Protein AF-A0A4Y6RWS2-F1 (afdb_monomer)

Nearest PDB structures (foldseek):
  7pua-assembly1_CQ  TM=2.316E-01  e=6.372E+00  Trypanosoma brucei brucei

Radius of gyration: 16.92 Å; Cα contacts (8 Å, |Δi|>4): 31; chains: 1; bounding box: 38×30×40 Å

pLDDT: mean 80.4, std 13.25, range [38.0, 91.56]

Mean predicted aligned error: 8.97 Å

Solvent-accessible surface area (backbone atoms only — not comparable to full-atom values): 6207 Å² total; per-residue (Å²): 135,84,81,80,76,83,46,74,65,58,52,52,50,50,49,55,54,48,54,36,65,72,34,70,66,51,34,52,48,36,72,76,40,48,44,66,53,28,48,76,70,76,42,66,57,84,65,82,83,82,83,65,52,101,89,43,80,82,82,92,72,63,79,81,62,64,41,72,47,61,76,66,64,42,62,68,60,51,50,52,51,52,52,59,72,49,62,80,74,68,65,92,66,75,86,132

Secondary structure (DSSP, 8-state):
-------HHHHHHHHHHHHHHH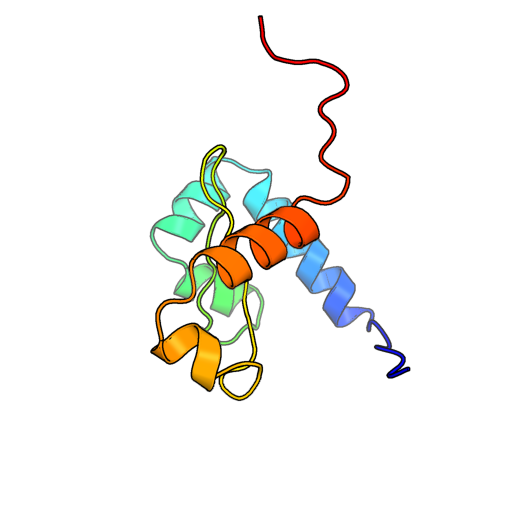SHHHHHHHHH-HHHHHHHTT--TT---PPPBTTB------TTSSHHHHHTT-HHHHHHHHHHHTTT---SS---

Structure (mmCIF, N/CA/C/O backbone):
data_AF-A0A4Y6RWS2-F1
#
_entry.id   AF-A0A4Y6RWS2-F1
#
loop_
_atom_site.group_PDB
_atom_site.id
_atom_site.type_symbol
_atom_site.label_atom_id
_atom_site.label_alt_id
_atom_site.label_comp_id
_atom_site.label_asym_id
_atom_site.label_entity_id
_atom_site.label_seq_id
_atom_site.pdbx_PDB_ins_code
_atom_site.Cartn_x
_atom_site.Cartn_y
_atom_site.Cartn_z
_atom_site.occupancy
_atom_site.B_iso_or_equiv
_atom_site.auth_seq_id
_atom_site.auth_comp_id
_atom_site.auth_asym_id
_atom_site.auth_atom_id
_atom_site.pdbx_PDB_model_num
ATOM 1 N N . MET A 1 1 ? 0.954 17.998 -14.958 1.00 38.00 1 MET A N 1
ATOM 2 C CA . MET A 1 1 ? 0.373 18.011 -13.599 1.00 38.00 1 MET A CA 1
ATOM 3 C C . MET A 1 1 ? -1.024 17.427 -13.685 1.00 38.00 1 MET A C 1
ATOM 5 O O . MET A 1 1 ? -1.894 18.065 -14.259 1.00 38.00 1 MET A O 1
ATOM 9 N N . HIS A 1 2 ? -1.215 16.196 -13.215 1.00 43.66 2 HIS A N 1
ATOM 10 C CA . HIS A 1 2 ? -2.549 15.632 -13.020 1.00 43.66 2 HIS A CA 1
ATOM 11 C C . HIS A 1 2 ? -2.979 16.052 -11.613 1.00 43.66 2 HIS A C 1
ATOM 13 O O . HIS A 1 2 ? -2.365 15.639 -10.634 1.00 43.66 2 HIS A O 1
ATOM 19 N N . THR A 1 3 ? -3.943 16.961 -11.507 1.00 47.12 3 THR A N 1
ATOM 20 C CA . THR A 1 3 ? -4.557 17.324 -10.227 1.00 47.12 3 THR A CA 1
ATOM 21 C C . THR A 1 3 ? -5.422 16.154 -9.773 1.00 47.12 3 THR A C 1
ATOM 23 O O . THR A 1 3 ? -6.557 16.010 -10.224 1.00 47.12 3 THR A O 1
ATOM 26 N N . LEU A 1 4 ? -4.866 15.290 -8.921 1.00 58.53 4 LEU A N 1
ATOM 27 C CA . LEU A 1 4 ? -5.646 14.326 -8.149 1.00 58.53 4 LEU A CA 1
ATOM 28 C C . LEU A 1 4 ? -6.610 15.131 -7.279 1.00 58.53 4 LEU A C 1
ATOM 30 O O . LEU A 1 4 ? -6.190 15.915 -6.432 1.00 58.53 4 LEU A O 1
ATOM 34 N N . THR A 1 5 ? -7.900 15.007 -7.568 1.00 64.38 5 THR A N 1
ATOM 35 C CA . THR A 1 5 ? -8.944 15.633 -6.759 1.00 64.38 5 THR A CA 1
ATOM 36 C C . THR A 1 5 ? -9.300 14.609 -5.696 1.00 64.38 5 THR A C 1
ATOM 38 O O . THR A 1 5 ? -9.983 13.639 -6.005 1.00 64.38 5 THR A O 1
ATOM 41 N N . THR A 1 6 ? -8.758 14.761 -4.488 1.00 72.44 6 THR A N 1
ATOM 42 C CA . THR A 1 6 ? -9.109 13.889 -3.362 1.00 72.44 6 THR A CA 1
ATOM 43 C C . THR A 1 6 ? -10.588 14.072 -3.057 1.00 72.44 6 THR A C 1
ATOM 45 O O . THR A 1 6 ? -11.038 15.201 -2.850 1.00 72.44 6 THR A O 1
ATOM 48 N N . THR A 1 7 ? -11.351 12.985 -3.074 1.00 81.50 7 THR A N 1
ATOM 49 C CA . THR A 1 7 ? -12.777 13.025 -2.744 1.00 81.50 7 THR A CA 1
ATOM 50 C C . THR A 1 7 ? -12.984 12.856 -1.238 1.00 81.50 7 THR A C 1
ATOM 52 O O . THR A 1 7 ? -12.126 12.302 -0.549 1.00 81.50 7 THR A O 1
ATOM 55 N N . ASP A 1 8 ? -14.133 13.291 -0.712 1.00 83.50 8 ASP A N 1
ATOM 56 C CA . ASP A 1 8 ? -14.495 13.054 0.697 1.00 83.50 8 ASP A CA 1
ATOM 57 C C . ASP A 1 8 ? -14.481 11.556 1.040 1.00 83.50 8 ASP A C 1
ATOM 59 O O . ASP A 1 8 ? -14.084 11.163 2.134 1.00 83.50 8 ASP A O 1
ATOM 63 N N . HIS A 1 9 ? -14.834 10.716 0.064 1.00 81.38 9 HIS A N 1
ATOM 64 C CA . HIS A 1 9 ? -14.756 9.265 0.169 1.00 81.38 9 HIS A CA 1
ATOM 65 C C . HIS A 1 9 ? -13.313 8.770 0.367 1.00 81.38 9 HIS A C 1
ATOM 67 O O . HIS A 1 9 ? -13.071 7.913 1.214 1.00 81.38 9 HIS A O 1
ATOM 73 N N . ASP A 1 10 ? -12.341 9.317 -0.370 1.00 83.38 10 ASP A N 1
ATOM 74 C CA . ASP A 1 10 ? -10.929 8.927 -0.235 1.00 83.38 10 ASP A CA 1
ATOM 75 C C . ASP A 1 10 ? -10.359 9.331 1.133 1.00 83.38 10 ASP A C 1
ATOM 77 O O . ASP A 1 10 ? -9.567 8.595 1.725 1.00 83.38 10 ASP A O 1
ATOM 81 N N . LEU A 1 11 ? -10.791 10.482 1.660 1.00 87.00 11 LEU A N 1
ATOM 82 C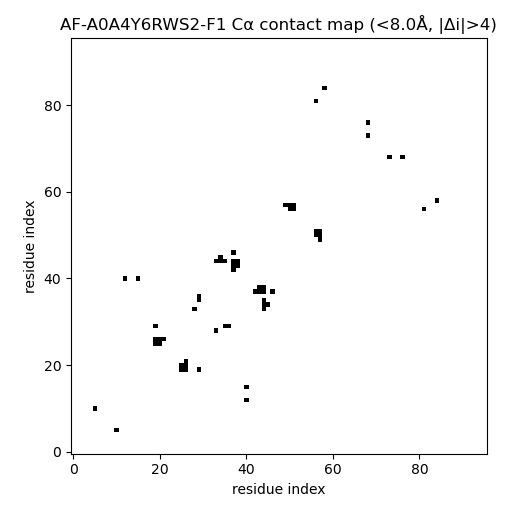 CA . LEU A 1 11 ? -10.423 10.942 3.001 1.00 87.00 11 LEU A CA 1
ATOM 83 C C . LEU A 1 11 ? -11.035 10.061 4.094 1.00 87.00 11 LEU A C 1
ATOM 85 O O . LEU A 1 11 ? -10.332 9.663 5.021 1.00 87.00 11 LEU A O 1
ATOM 89 N N . GLU A 1 12 ? -12.323 9.732 3.982 1.00 87.25 12 GLU A N 1
ATOM 90 C CA . GLU A 1 12 ? -13.012 8.844 4.923 1.00 87.25 12 GLU A CA 1
ATOM 91 C C . GLU A 1 12 ? -12.373 7.450 4.936 1.00 87.25 12 GLU A C 1
ATOM 93 O O . GLU A 1 12 ? -12.144 6.868 5.998 1.00 87.25 12 GLU A O 1
ATOM 98 N N . LEU A 1 13 ? -12.031 6.931 3.758 1.00 86.31 13 LEU A N 1
ATOM 99 C CA . LEU A 1 13 ? -11.335 5.662 3.623 1.00 86.31 13 LEU A CA 1
ATOM 100 C C . LEU A 1 13 ? -9.951 5.696 4.285 1.00 86.31 13 LEU A C 1
ATOM 102 O O . LEU A 1 13 ? -9.607 4.788 5.045 1.00 86.31 13 LEU A O 1
ATOM 106 N N . GLY A 1 14 ? -9.169 6.745 4.016 1.00 85.44 14 GLY A 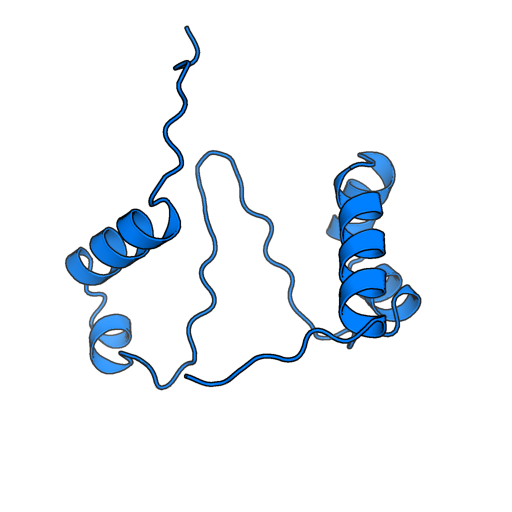N 1
ATOM 107 C CA . GLY A 1 14 ? -7.855 6.941 4.625 1.00 85.44 14 GLY A CA 1
ATOM 108 C C . GLY A 1 14 ? -7.927 7.027 6.151 1.00 85.44 14 GLY A C 1
ATOM 109 O O . GLY A 1 14 ? -7.102 6.423 6.834 1.00 85.44 14 GLY A O 1
ATOM 110 N N . ALA A 1 15 ? -8.944 7.705 6.690 1.00 88.50 15 ALA A N 1
ATOM 111 C CA . ALA A 1 15 ? -9.173 7.796 8.129 1.00 88.50 15 ALA A CA 1
ATOM 112 C C . ALA A 1 15 ? -9.476 6.423 8.750 1.00 88.50 15 ALA A C 1
ATOM 114 O O . ALA A 1 15 ? -8.818 6.040 9.713 1.00 88.50 15 ALA A O 1
ATOM 115 N N . LYS A 1 16 ? -10.393 5.644 8.160 1.00 88.38 16 LYS A N 1
ATOM 116 C CA . LYS A 1 16 ? -10.739 4.298 8.652 1.00 88.38 16 LYS A CA 1
ATOM 117 C C . LYS A 1 16 ? -9.546 3.340 8.629 1.00 88.38 16 LYS A C 1
ATOM 119 O O . LYS A 1 16 ? -9.334 2.590 9.578 1.00 88.38 16 LYS A O 1
ATOM 124 N N . LEU A 1 17 ? -8.743 3.373 7.563 1.00 86.69 17 LEU A N 1
ATOM 125 C CA . LEU A 1 17 ? -7.496 2.601 7.498 1.00 86.69 17 LEU A CA 1
ATOM 126 C C . LEU A 1 17 ? -6.499 3.062 8.568 1.00 86.69 17 LEU A C 1
ATOM 128 O O . LEU A 1 17 ? -5.870 2.229 9.217 1.00 86.69 17 LEU A O 1
ATOM 132 N N . GLY A 1 18 ? -6.388 4.373 8.788 1.00 85.44 18 GLY A N 1
ATOM 133 C CA . GLY A 1 18 ? -5.576 4.946 9.858 1.00 85.44 18 GLY A CA 1
ATOM 134 C C . GLY A 1 18 ? -5.991 4.453 11.247 1.00 85.44 18 GLY A C 1
ATOM 135 O O . GLY A 1 18 ? -5.129 4.041 12.020 1.00 8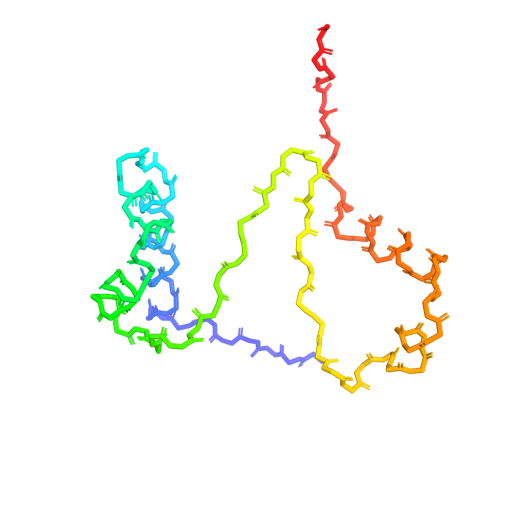5.44 18 GLY A O 1
ATOM 136 N N . GLU A 1 19 ? -7.293 4.423 11.543 1.00 88.81 19 GLU A N 1
ATOM 137 C CA . GLU A 1 19 ? -7.838 3.906 12.808 1.00 88.81 19 GLU A CA 1
ATOM 138 C C . GLU A 1 19 ? -7.467 2.431 13.027 1.00 88.81 19 GLU A C 1
ATOM 140 O O . GLU A 1 19 ? -6.958 2.076 14.091 1.00 88.81 19 GLU A O 1
ATOM 145 N N . ILE A 1 20 ? -7.627 1.588 11.999 1.00 86.75 20 ILE A N 1
ATOM 146 C CA . ILE A 1 20 ? -7.257 0.162 12.056 1.00 86.75 20 ILE A CA 1
ATOM 147 C C . ILE A 1 20 ? -5.763 -0.014 12.341 1.00 86.75 20 ILE A C 1
ATOM 149 O O . ILE A 1 20 ? -5.377 -0.890 13.108 1.00 86.75 20 ILE A O 1
ATOM 153 N N . ILE A 1 21 ? -4.906 0.803 11.723 1.00 84.19 21 ILE A N 1
ATOM 154 C CA . ILE A 1 21 ? -3.450 0.692 11.881 1.00 84.19 21 ILE A CA 1
ATOM 155 C C . ILE A 1 21 ? -3.001 1.155 13.275 1.00 84.19 21 ILE A C 1
ATOM 157 O O . ILE A 1 21 ? -2.026 0.615 13.809 1.00 84.19 21 ILE A O 1
ATOM 161 N N . GLN A 1 22 ? -3.686 2.135 13.870 1.00 86.56 22 GLN A N 1
ATOM 162 C CA . GLN A 1 22 ? -3.364 2.661 15.199 1.00 86.56 22 GLN A CA 1
ATOM 163 C C . GLN A 1 22 ? -3.799 1.725 16.338 1.00 86.56 22 GLN A C 1
ATOM 165 O O . GLN A 1 22 ? -3.136 1.700 17.377 1.00 86.56 22 GLN A O 1
ATOM 170 N N . ASP A 1 23 ? -4.840 0.911 16.140 1.00 90.44 23 ASP A N 1
ATOM 171 C CA . ASP A 1 23 ? -5.262 -0.117 17.095 1.00 90.44 23 ASP A CA 1
ATOM 172 C C . ASP A 1 23 ? -4.489 -1.433 16.879 1.00 90.44 23 ASP A C 1
ATOM 174 O O . ASP A 1 23 ? -4.508 -2.039 15.810 1.00 90.44 23 ASP A O 1
ATOM 178 N N . SER A 1 24 ? -3.782 -1.910 17.906 1.00 88.38 24 SER A N 1
ATOM 179 C CA . SER A 1 24 ? -2.956 -3.119 17.794 1.00 88.38 24 SER A CA 1
ATOM 180 C C . SER A 1 24 ? -3.762 -4.406 17.586 1.00 88.38 24 SER A C 1
ATOM 182 O O . SER A 1 24 ? -3.249 -5.336 16.960 1.00 88.38 24 SER A O 1
ATOM 184 N N . THR A 1 25 ? -4.997 -4.467 18.087 1.00 89.62 25 THR A N 1
ATOM 185 C CA . THR A 1 25 ? -5.894 -5.622 17.963 1.00 89.62 25 THR A CA 1
ATOM 186 C C . THR A 1 25 ? -6.489 -5.673 16.564 1.00 89.62 25 THR A C 1
ATOM 188 O O . THR A 1 25 ? -6.425 -6.712 15.906 1.00 89.62 25 THR A O 1
ATOM 191 N N . GLU A 1 26 ? -7.003 -4.546 16.074 1.00 88.75 26 GLU A N 1
ATOM 192 C CA . GLU A 1 26 ? -7.553 -4.460 14.720 1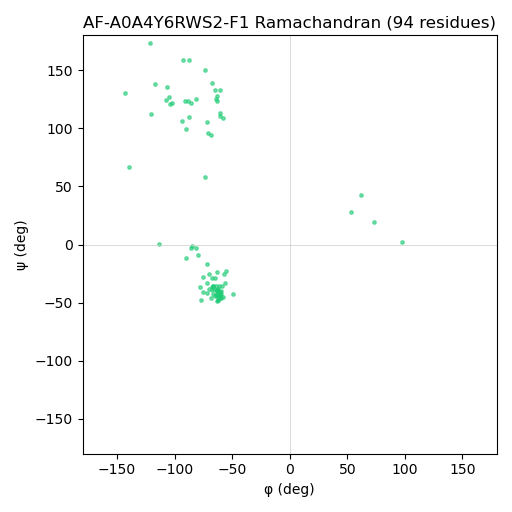.00 88.75 26 GLU A CA 1
ATOM 193 C C . GLU A 1 26 ? -6.459 -4.615 13.663 1.00 88.75 26 GLU A C 1
ATOM 195 O O . GLU A 1 26 ? -6.668 -5.309 12.670 1.00 88.75 26 GLU A O 1
ATOM 200 N N . ARG A 1 27 ? -5.250 -4.093 13.902 1.00 88.81 27 ARG A N 1
ATOM 201 C CA . ARG A 1 27 ? -4.094 -4.337 13.030 1.00 88.81 27 ARG A CA 1
ATOM 202 C C . ARG A 1 27 ? -3.717 -5.817 12.960 1.00 88.81 27 ARG A C 1
ATOM 204 O O . ARG A 1 27 ? -3.429 -6.316 11.874 1.00 88.81 27 ARG A O 1
ATOM 211 N N . ALA A 1 28 ? -3.716 -6.529 14.089 1.00 87.69 28 ALA A N 1
ATOM 212 C CA . ALA A 1 28 ? -3.440 -7.968 14.109 1.00 87.69 28 ALA A CA 1
ATOM 213 C C . ALA A 1 28 ? -4.527 -8.754 13.361 1.00 87.69 28 ALA A C 1
ATOM 215 O O . ALA A 1 28 ? -4.221 -9.590 12.512 1.00 87.69 28 ALA A O 1
ATOM 216 N N . ARG A 1 29 ? -5.798 -8.414 13.600 1.00 86.62 29 ARG A N 1
ATOM 217 C CA . ARG A 1 29 ? -6.934 -8.993 12.879 1.00 86.62 29 ARG A CA 1
ATOM 218 C C . ARG A 1 29 ? -6.847 -8.731 11.377 1.00 86.62 29 ARG A C 1
ATOM 220 O O . ARG A 1 29 ? -7.101 -9.634 10.585 1.00 86.62 29 ARG A O 1
ATOM 227 N N . PHE A 1 30 ? -6.466 -7.519 10.988 1.00 88.19 30 PHE A N 1
ATOM 228 C CA . PHE A 1 30 ? -6.278 -7.140 9.596 1.00 88.19 30 PHE A CA 1
ATOM 229 C C . PHE A 1 30 ? -5.157 -7.944 8.927 1.00 88.19 30 PHE A C 1
ATOM 231 O O . PHE A 1 30 ? -5.315 -8.377 7.789 1.00 88.19 30 PHE A O 1
ATOM 238 N N . ALA A 1 31 ? -4.059 -8.207 9.640 1.00 85.94 31 ALA A N 1
ATOM 239 C CA . ALA A 1 31 ? -2.970 -9.044 9.140 1.00 85.94 31 ALA A CA 1
ATOM 240 C C . ALA A 1 31 ? -3.385 -10.516 8.949 1.00 85.94 31 ALA A C 1
ATOM 242 O O . ALA A 1 31 ? -2.939 -11.159 8.001 1.00 85.94 31 ALA A O 1
ATOM 243 N N . GLU A 1 32 ? -4.242 -11.053 9.823 1.00 89.00 32 GLU A N 1
ATOM 244 C CA . GLU A 1 32 ? -4.744 -12.431 9.718 1.00 89.00 32 GLU A CA 1
ATOM 245 C C . GLU A 1 32 ? -5.841 -12.588 8.660 1.00 89.00 32 GLU A C 1
ATOM 247 O O . GLU A 1 32 ? -5.924 -13.622 7.993 1.00 89.00 32 GLU A O 1
ATOM 252 N N . LYS A 1 33 ? -6.708 -11.580 8.525 1.00 87.88 33 LYS A N 1
ATOM 253 C CA . LYS A 1 33 ? -7.914 -11.628 7.693 1.00 87.88 33 LYS A CA 1
ATOM 254 C C . LYS A 1 33 ? -8.154 -10.316 6.939 1.00 87.88 33 LYS A C 1
ATOM 256 O O . LYS A 1 33 ? -9.165 -9.645 7.172 1.00 87.88 33 LYS A O 1
ATOM 261 N N . PRO A 1 34 ? -7.275 -9.962 5.990 1.00 87.88 34 PRO A N 1
ATOM 262 C CA . PRO A 1 34 ? -7.372 -8.694 5.277 1.00 87.88 34 PRO A CA 1
ATOM 263 C C . PRO A 1 34 ? -8.681 -8.573 4.491 1.00 87.88 34 PRO A C 1
ATOM 265 O O . PRO A 1 34 ? -9.273 -7.503 4.459 1.00 87.88 34 PRO A O 1
ATOM 268 N N . GLU A 1 35 ? -9.191 -9.670 3.927 1.00 90.19 35 GLU A N 1
ATOM 269 C CA . GLU A 1 35 ? -10.410 -9.670 3.109 1.00 90.19 35 GLU A CA 1
ATOM 270 C C . GLU A 1 35 ? -11.667 -9.246 3.888 1.00 90.19 35 GLU A C 1
ATOM 272 O O . GLU A 1 35 ? -12.495 -8.504 3.358 1.00 90.19 35 GLU A O 1
ATOM 277 N N . GLU A 1 36 ? -11.802 -9.670 5.153 1.00 88.50 36 GLU A N 1
ATOM 278 C CA . GLU A 1 36 ? -12.943 -9.296 6.004 1.00 88.50 36 GLU A CA 1
ATOM 279 C C . GLU A 1 36 ? -12.949 -7.783 6.270 1.00 88.50 36 GLU A C 1
ATOM 281 O O . GLU A 1 36 ? -13.989 -7.128 6.170 1.00 88.50 36 GLU A O 1
ATOM 286 N N . THR A 1 37 ? -11.779 -7.221 6.571 1.00 86.69 37 THR A N 1
ATOM 287 C CA . THR A 1 37 ? -11.610 -5.788 6.827 1.00 86.69 37 THR A CA 1
ATOM 288 C C . THR A 1 37 ? -11.737 -4.962 5.550 1.00 86.69 37 THR A C 1
ATOM 290 O O . THR A 1 37 ? -12.390 -3.927 5.544 1.00 86.69 37 THR A O 1
ATOM 293 N N . LEU A 1 38 ? -11.163 -5.414 4.436 1.00 88.50 38 LEU A N 1
ATOM 294 C CA . LEU A 1 38 ? -11.303 -4.741 3.145 1.00 88.50 38 LEU A CA 1
ATOM 295 C C . LEU A 1 38 ? -12.770 -4.678 2.717 1.00 88.50 38 LEU A C 1
ATOM 297 O O . LEU A 1 38 ? -13.262 -3.614 2.342 1.00 88.50 38 LEU A O 1
ATOM 301 N N . SER A 1 39 ? -13.493 -5.790 2.861 1.00 88.75 39 SER A N 1
ATOM 302 C CA . SER A 1 39 ? -14.919 -5.836 2.554 1.00 88.75 39 SER A CA 1
ATOM 303 C C . SER A 1 39 ? -15.738 -4.896 3.441 1.00 88.75 39 SER A C 1
ATOM 305 O O . SER A 1 39 ? -16.687 -4.292 2.942 1.00 88.75 39 SER A O 1
ATOM 307 N N . SER A 1 40 ? -15.412 -4.760 4.732 1.00 86.12 40 SER A N 1
ATOM 308 C CA . SER A 1 40 ? -16.145 -3.863 5.640 1.00 86.12 40 SER A CA 1
ATOM 309 C C . SER A 1 40 ? -15.907 -2.381 5.330 1.00 86.12 40 SER A C 1
ATOM 311 O O . SER A 1 40 ? -16.777 -1.549 5.589 1.00 86.12 40 SER A O 1
ATOM 313 N N . LEU A 1 41 ? -14.768 -2.063 4.710 1.00 84.69 41 LEU A N 1
ATOM 314 C CA . LEU A 1 41 ? -14.420 -0.733 4.211 1.00 84.69 41 LEU A CA 1
ATOM 315 C C . LEU A 1 41 ? -14.969 -0.440 2.805 1.00 84.69 41 LEU A C 1
ATOM 317 O O . LEU A 1 41 ? -14.753 0.655 2.291 1.00 84.69 41 LEU A O 1
ATOM 321 N N . GLY A 1 42 ? -15.670 -1.389 2.175 1.00 85.12 42 GLY A N 1
ATOM 322 C CA . GLY A 1 42 ? -16.166 -1.247 0.801 1.00 85.12 42 GLY A CA 1
ATOM 323 C C . GLY A 1 42 ? -15.068 -1.342 -0.263 1.00 85.12 42 GLY A C 1
ATOM 324 O O . GLY A 1 42 ? -15.265 -0.896 -1.392 1.00 85.12 42 GLY A O 1
ATOM 325 N N . LEU A 1 43 ? -13.913 -1.909 0.090 1.00 85.81 43 LEU A N 1
ATOM 326 C CA . LEU A 1 43 ? -12.779 -2.099 -0.803 1.00 85.81 43 LEU A CA 1
ATOM 327 C C . LEU A 1 43 ? -12.806 -3.471 -1.471 1.00 85.81 43 LEU A C 1
ATOM 329 O O . LEU A 1 43 ? -13.419 -4.422 -0.986 1.00 85.81 43 LEU A O 1
ATOM 333 N N . ALA A 1 44 ? -12.098 -3.569 -2.596 1.00 88.12 44 ALA A N 1
ATOM 334 C CA . ALA A 1 44 ? -11.911 -4.833 -3.286 1.00 88.12 44 ALA A CA 1
ATOM 335 C C . ALA A 1 44 ? -11.127 -5.807 -2.389 1.00 88.12 44 ALA A C 1
ATOM 337 O O . ALA A 1 44 ? -10.065 -5.468 -1.865 1.00 88.12 44 ALA A O 1
ATOM 338 N N . THR A 1 45 ? -11.658 -7.014 -2.195 1.00 88.38 45 THR A N 1
ATOM 339 C CA . THR A 1 45 ? -11.075 -8.018 -1.289 1.00 88.38 45 THR A CA 1
ATOM 340 C C . THR A 1 45 ? -9.783 -8.628 -1.828 1.00 88.38 45 THR A C 1
ATOM 342 O O . THR A 1 45 ? -9.025 -9.220 -1.070 1.00 88.38 45 THR A O 1
ATOM 345 N N . ASP A 1 46 ? -9.512 -8.471 -3.124 1.00 87.06 46 ASP A N 1
ATOM 346 C CA . ASP A 1 46 ? -8.266 -8.874 -3.776 1.00 87.06 46 ASP A CA 1
ATOM 347 C C . ASP A 1 46 ? -7.162 -7.806 -3.687 1.00 87.06 46 ASP A C 1
ATOM 349 O O . ASP A 1 46 ? -6.030 -8.044 -4.126 1.00 87.06 46 ASP A O 1
ATOM 353 N N . MET A 1 47 ? -7.459 -6.637 -3.106 1.00 85.50 47 MET A N 1
ATOM 354 C CA . MET A 1 47 ? -6.463 -5.601 -2.885 1.00 85.50 47 MET A CA 1
ATOM 355 C C . MET A 1 47 ? -5.394 -6.098 -1.910 1.00 85.50 47 MET A C 1
ATOM 357 O O . MET A 1 47 ? -5.672 -6.496 -0.781 1.00 85.50 47 MET A O 1
ATOM 361 N N . LYS A 1 48 ? -4.134 -6.033 -2.341 1.00 84.62 48 LYS A N 1
ATOM 362 C CA . LYS A 1 48 ? -2.989 -6.382 -1.499 1.00 84.62 48 LYS A CA 1
ATOM 363 C C . LYS A 1 48 ? -2.486 -5.146 -0.775 1.00 84.62 48 LYS A C 1
ATOM 365 O O . LYS A 1 48 ? -2.107 -4.169 -1.417 1.00 84.62 48 LYS A O 1
ATOM 370 N N . ILE A 1 49 ? -2.441 -5.222 0.549 1.00 82.19 49 ILE A N 1
ATOM 371 C CA . ILE A 1 49 ? -1.810 -4.210 1.393 1.00 82.19 49 ILE A CA 1
ATOM 372 C C . ILE A 1 49 ? -0.480 -4.766 1.890 1.00 82.19 49 ILE A C 1
ATOM 374 O O . ILE A 1 49 ? -0.417 -5.864 2.443 1.00 82.19 49 ILE A O 1
ATOM 378 N N . TYR A 1 50 ? 0.581 -4.000 1.664 1.00 84.69 50 TYR A N 1
ATOM 379 C CA . TYR A 1 50 ? 1.924 -4.320 2.120 1.00 84.69 50 TYR A CA 1
ATOM 380 C C . TYR A 1 50 ? 2.247 -3.446 3.327 1.00 84.69 50 TYR A C 1
ATOM 382 O O . TYR A 1 50 ? 2.180 -2.223 3.239 1.00 84.69 50 TYR A O 1
ATOM 390 N N . ALA A 1 51 ? 2.546 -4.082 4.457 1.00 82.38 51 ALA A N 1
ATOM 391 C CA . ALA A 1 51 ? 2.936 -3.382 5.670 1.00 82.38 51 ALA A CA 1
ATOM 392 C C . ALA A 1 51 ? 4.449 -3.160 5.673 1.00 82.38 51 ALA A C 1
ATOM 394 O O . ALA A 1 51 ? 5.223 -4.117 5.593 1.00 82.38 51 ALA A O 1
ATOM 395 N N . ASP A 1 52 ? 4.847 -1.901 5.790 1.00 84.50 52 ASP A N 1
ATOM 396 C CA . ASP A 1 52 ? 6.240 -1.523 5.984 1.00 84.50 52 ASP A CA 1
ATOM 397 C C . ASP A 1 52 ? 6.697 -1.855 7.409 1.00 84.50 52 ASP A C 1
ATOM 399 O O . ASP A 1 52 ? 5.914 -1.860 8.364 1.00 84.50 52 ASP A O 1
ATOM 403 N N . THR A 1 53 ? 7.983 -2.151 7.548 1.00 82.69 53 THR A N 1
ATOM 404 C CA . THR A 1 53 ? 8.662 -2.395 8.823 1.00 82.69 53 THR A CA 1
ATOM 405 C C . THR A 1 53 ? 9.802 -1.396 8.987 1.00 82.69 53 THR A C 1
ATOM 407 O O . THR A 1 53 ? 10.129 -0.647 8.070 1.00 82.69 53 THR A O 1
ATOM 410 N N . ALA A 1 54 ? 10.441 -1.382 10.159 1.00 80.25 54 ALA A N 1
ATOM 411 C CA . ALA A 1 54 ? 11.579 -0.495 10.418 1.00 80.25 54 ALA A CA 1
ATOM 412 C C . ALA A 1 54 ? 12.742 -0.686 9.420 1.00 80.25 54 ALA A C 1
ATOM 414 O O . ALA A 1 54 ? 13.525 0.230 9.196 1.00 80.25 54 ALA A O 1
ATOM 415 N N . ASP A 1 55 ? 12.849 -1.872 8.825 1.00 82.81 55 ASP A N 1
ATOM 416 C CA . ASP A 1 55 ? 13.902 -2.294 7.904 1.00 82.81 55 ASP A CA 1
ATOM 417 C C . ASP A 1 55 ? 13.405 -2.548 6.469 1.00 82.81 55 ASP A C 1
ATOM 419 O O . ASP A 1 55 ? 14.200 -2.923 5.605 1.00 82.81 55 ASP A O 1
ATOM 423 N N . LYS A 1 56 ? 12.109 -2.356 6.184 1.00 84.00 56 LYS A N 1
ATOM 424 C CA . LYS A 1 56 ? 11.533 -2.603 4.857 1.00 84.00 56 LYS A CA 1
ATOM 425 C C . LYS A 1 56 ? 10.456 -1.591 4.500 1.00 84.00 56 LYS A C 1
ATOM 427 O O . LYS A 1 56 ? 9.476 -1.437 5.218 1.00 84.00 56 LYS A O 1
ATOM 432 N N . VAL A 1 57 ? 10.592 -1.024 3.306 1.00 83.81 57 VAL A N 1
ATOM 433 C CA . VAL A 1 57 ? 9.575 -0.191 2.657 1.00 83.81 57 VAL A CA 1
ATOM 434 C C . VAL A 1 57 ? 9.116 -0.862 1.366 1.00 83.81 57 VAL A C 1
ATOM 436 O O . VAL A 1 57 ? 9.936 -1.384 0.607 1.00 83.81 57 VAL A O 1
ATOM 439 N N . HIS A 1 58 ? 7.812 -0.844 1.104 1.00 88.06 58 HIS A N 1
ATOM 440 C CA . HIS A 1 58 ? 7.213 -1.340 -0.127 1.00 88.06 58 HIS A CA 1
ATOM 441 C C . HIS A 1 58 ? 6.851 -0.176 -1.046 1.00 88.06 58 HIS A C 1
ATOM 443 O O . HIS A 1 58 ? 6.051 0.692 -0.709 1.00 88.06 58 HIS A O 1
ATOM 449 N N . LEU A 1 59 ? 7.405 -0.190 -2.257 1.00 84.19 59 LEU A N 1
ATOM 450 C CA . LEU A 1 59 ? 7.093 0.791 -3.290 1.00 84.19 59 LEU A CA 1
ATOM 451 C C . LEU A 1 59 ? 6.248 0.145 -4.379 1.00 84.19 59 LEU A C 1
ATOM 453 O O . LEU A 1 59 ? 6.642 -0.852 -4.985 1.00 84.19 59 LEU A O 1
ATOM 457 N N . VAL A 1 60 ? 5.081 0.730 -4.639 1.00 85.44 60 VAL A N 1
ATOM 458 C CA . VAL A 1 60 ? 4.201 0.299 -5.725 1.00 85.44 60 VAL A CA 1
ATOM 459 C C . VAL A 1 60 ? 4.514 1.130 -6.961 1.00 85.44 60 VAL A C 1
ATOM 461 O O . VAL A 1 60 ? 4.165 2.306 -7.045 1.00 85.44 60 VAL A O 1
ATOM 464 N N . ILE A 1 61 ? 5.173 0.500 -7.930 1.00 80.19 61 ILE A N 1
ATOM 465 C CA . ILE A 1 61 ? 5.505 1.100 -9.224 1.00 80.19 61 ILE A CA 1
ATOM 466 C C . ILE A 1 61 ? 4.617 0.501 -10.323 1.00 80.19 61 ILE A C 1
ATOM 468 O O . ILE A 1 61 ? 4.411 -0.716 -10.354 1.00 80.19 61 ILE A O 1
ATOM 472 N N . PRO A 1 62 ? 4.059 1.313 -11.239 1.00 84.69 62 PRO A N 1
ATOM 473 C CA . PRO A 1 62 ? 3.310 0.780 -12.369 1.00 84.69 62 PRO A CA 1
ATOM 474 C C . PRO A 1 62 ? 4.206 -0.115 -13.230 1.00 84.69 62 PRO A C 1
ATOM 476 O O . PRO A 1 62 ? 5.290 0.300 -13.620 1.00 84.69 62 PRO A O 1
ATOM 479 N N . ALA A 1 63 ? 3.725 -1.305 -13.599 1.00 76.38 63 ALA A N 1
ATOM 480 C CA . ALA A 1 63 ? 4.536 -2.347 -14.245 1.00 76.38 63 ALA A CA 1
ATOM 481 C C . ALA A 1 63 ? 5.263 -1.922 -15.539 1.00 76.38 63 ALA A C 1
ATOM 483 O O . ALA A 1 63 ? 6.246 -2.542 -15.922 1.00 76.38 63 ALA A O 1
ATOM 484 N N . LYS A 1 64 ? 4.771 -0.882 -16.223 1.00 84.00 64 LYS A N 1
ATOM 485 C CA . LYS A 1 64 ? 5.362 -0.363 -17.468 1.00 84.00 64 LYS A CA 1
ATOM 486 C C . LYS A 1 64 ? 6.405 0.731 -17.246 1.00 84.00 64 LYS A C 1
ATOM 488 O O . LYS A 1 64 ? 7.064 1.142 -18.197 1.00 84.00 64 LYS A O 1
ATOM 493 N N . VAL A 1 65 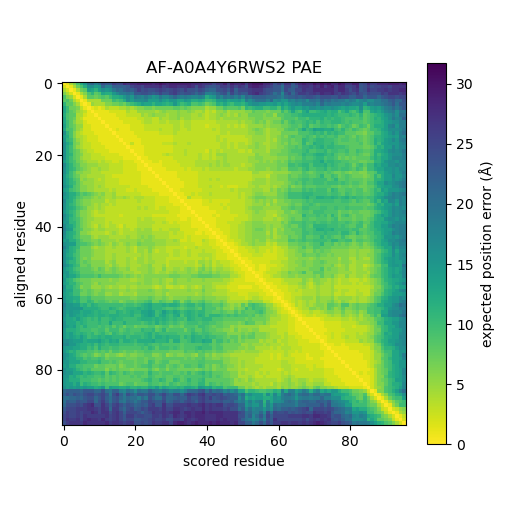? 6.506 1.262 -16.031 1.00 83.38 65 VAL A N 1
ATOM 494 C CA . VAL A 1 65 ? 7.511 2.266 -15.682 1.00 83.38 65 VAL A CA 1
ATOM 495 C C . VAL A 1 65 ? 8.807 1.529 -15.385 1.00 83.38 65 VAL A C 1
ATOM 497 O O . VAL A 1 65 ? 8.817 0.609 -14.576 1.00 83.38 65 VAL A O 1
ATOM 500 N N . ASP A 1 66 ? 9.879 1.917 -16.078 1.00 83.94 66 ASP A N 1
ATOM 501 C CA . ASP A 1 66 ? 11.239 1.406 -15.869 1.00 83.94 66 ASP A CA 1
ATOM 502 C C . ASP A 1 66 ? 11.375 -0.131 -15.912 1.00 83.94 66 ASP A C 1
ATOM 504 O O . ASP A 1 66 ? 12.308 -0.706 -15.350 1.00 83.94 66 ASP A O 1
ATOM 508 N N . GLU A 1 67 ? 10.485 -0.798 -16.658 1.00 88.25 67 GLU A N 1
ATOM 509 C CA . GLU A 1 67 ? 10.401 -2.259 -16.810 1.00 88.25 67 GLU A CA 1
ATOM 510 C C . GLU A 1 67 ? 11.759 -2.898 -17.139 1.00 88.25 67 GLU A C 1
ATOM 512 O O . GLU A 1 67 ? 12.138 -3.907 -16.550 1.00 88.25 67 G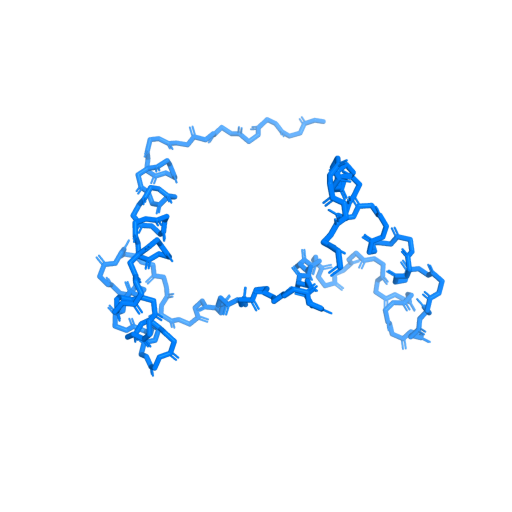LU A O 1
ATOM 517 N N . ALA A 1 68 ? 12.534 -2.273 -18.032 1.00 89.12 68 ALA A N 1
ATOM 518 C CA . ALA A 1 68 ? 13.853 -2.763 -18.425 1.00 89.12 68 ALA A CA 1
ATOM 519 C C . ALA A 1 68 ? 14.869 -2.763 -17.269 1.00 89.12 68 ALA A C 1
ATOM 521 O O . ALA A 1 68 ? 15.693 -3.671 -17.189 1.00 89.12 68 ALA A O 1
ATOM 522 N N . ARG A 1 69 ? 14.812 -1.771 -16.371 1.00 87.38 69 ARG A N 1
ATOM 523 C CA . ARG A 1 69 ? 15.711 -1.669 -15.207 1.00 87.38 69 ARG A CA 1
ATOM 524 C C . ARG A 1 69 ? 15.316 -2.663 -14.122 1.00 87.38 69 ARG A C 1
ATOM 526 O O . ARG A 1 69 ? 16.176 -3.340 -13.568 1.00 87.38 69 ARG A O 1
ATOM 533 N N . ILE A 1 70 ? 14.011 -2.817 -13.894 1.00 86.25 70 ILE A N 1
ATOM 534 C CA . ILE A 1 70 ? 13.467 -3.805 -12.956 1.00 86.25 70 ILE A CA 1
ATOM 535 C C . ILE A 1 70 ? 13.824 -5.224 -13.415 1.00 86.25 70 ILE A C 1
ATOM 537 O O . ILE A 1 70 ? 14.335 -6.015 -12.628 1.00 86.25 70 ILE A O 1
ATOM 541 N N . ALA A 1 71 ? 13.610 -5.544 -14.697 1.00 87.88 71 ALA A N 1
ATOM 542 C CA . ALA A 1 71 ? 13.921 -6.858 -15.262 1.00 87.88 71 ALA A CA 1
ATOM 543 C C . ALA A 1 71 ? 15.426 -7.173 -15.254 1.00 87.88 71 ALA A C 1
ATOM 545 O O . ALA A 1 71 ? 15.809 -8.339 -15.176 1.00 87.88 71 ALA A O 1
ATOM 546 N N . ALA A 1 72 ? 16.273 -6.142 -15.323 1.00 91.56 72 ALA A N 1
ATOM 547 C CA . ALA A 1 72 ? 17.720 -6.275 -15.210 1.00 91.56 72 ALA A CA 1
ATOM 548 C C . ALA A 1 72 ? 18.217 -6.417 -13.760 1.00 91.56 72 ALA A C 1
ATOM 550 O O . ALA A 1 72 ? 19.397 -6.703 -13.571 1.00 91.56 72 ALA A O 1
ATOM 551 N N . GLY A 1 73 ? 17.354 -6.229 -12.752 1.00 87.38 73 GLY A N 1
ATOM 552 C CA . GLY A 1 73 ? 17.767 -6.212 -11.347 1.00 87.38 73 GLY A CA 1
ATOM 553 C C . GLY A 1 73 ? 18.754 -5.080 -11.050 1.00 87.38 73 GLY A C 1
ATOM 554 O O . GLY A 1 73 ? 19.774 -5.307 -10.408 1.00 87.38 73 GLY A O 1
ATOM 555 N N . ASP A 1 74 ? 18.498 -3.885 -11.586 1.00 90.56 74 ASP A N 1
ATOM 556 C CA . ASP A 1 74 ? 19.386 -2.729 -11.441 1.00 90.56 74 ASP A CA 1
ATOM 557 C C . ASP A 1 74 ? 19.406 -2.210 -9.988 1.00 90.56 74 ASP A C 1
ATOM 559 O O . ASP A 1 74 ? 18.570 -1.406 -9.574 1.00 90.56 74 ASP A O 1
ATOM 563 N N . GLU A 1 75 ? 20.383 -2.681 -9.211 1.00 91.25 75 GLU A N 1
ATOM 564 C CA . GLU A 1 75 ? 20.585 -2.312 -7.803 1.00 91.25 75 GLU A CA 1
ATOM 565 C C . GLU A 1 75 ? 20.790 -0.803 -7.602 1.00 91.25 75 GLU A C 1
ATOM 567 O O . GLU A 1 75 ? 20.313 -0.239 -6.620 1.00 91.25 75 GLU A O 1
ATOM 572 N N . THR A 1 76 ? 21.460 -0.116 -8.537 1.00 90.38 76 THR A N 1
ATOM 573 C CA . THR A 1 76 ? 21.670 1.338 -8.434 1.00 90.38 76 THR A CA 1
ATOM 574 C C . THR A 1 76 ? 20.347 2.080 -8.567 1.00 90.38 76 THR A C 1
ATOM 576 O O . THR A 1 76 ? 20.058 2.986 -7.788 1.00 90.38 76 THR A O 1
ATOM 579 N N . TYR A 1 77 ? 19.508 1.660 -9.512 1.00 87.88 77 TYR A N 1
ATOM 580 C CA . TYR A 1 77 ? 18.164 2.205 -9.655 1.00 87.88 77 TYR A CA 1
ATOM 581 C C . TYR A 1 77 ? 17.302 1.958 -8.407 1.00 87.88 77 TYR A C 1
ATOM 583 O O . TYR A 1 77 ? 16.603 2.867 -7.954 1.00 87.88 77 TYR A O 1
ATOM 591 N N . PHE A 1 78 ? 17.368 0.764 -7.810 1.00 87.75 78 PHE A N 1
ATOM 592 C CA . PHE A 1 78 ? 16.635 0.479 -6.574 1.00 87.75 78 PHE A CA 1
ATOM 593 C C . PHE A 1 78 ? 17.133 1.306 -5.384 1.00 87.75 78 PHE A C 1
ATOM 595 O O . PHE A 1 78 ? 16.312 1.786 -4.602 1.00 87.75 78 PHE A O 1
ATOM 602 N N . GLU A 1 79 ? 18.443 1.538 -5.267 1.00 86.50 79 GLU A N 1
ATOM 603 C CA . GLU A 1 79 ? 19.004 2.415 -4.236 1.00 86.50 79 GLU A CA 1
ATOM 604 C C . GLU A 1 79 ? 18.517 3.862 -4.403 1.00 86.50 79 GLU A C 1
ATOM 606 O O . GLU A 1 79 ? 18.117 4.503 -3.428 1.00 86.50 79 GLU A O 1
ATOM 611 N N . GLU A 1 80 ? 18.495 4.380 -5.634 1.00 87.12 80 GLU A N 1
ATOM 612 C CA . GLU A 1 80 ? 17.973 5.717 -5.929 1.00 87.12 80 GLU A CA 1
ATOM 613 C C . GLU A 1 80 ? 16.482 5.832 -5.591 1.00 87.12 80 GLU A C 1
ATOM 615 O O . GLU A 1 80 ? 16.077 6.797 -4.938 1.00 87.12 80 GLU A O 1
ATOM 620 N N . LEU A 1 81 ? 15.669 4.838 -5.970 1.00 86.38 81 LEU A N 1
ATOM 621 C CA . LEU A 1 81 ? 14.249 4.790 -5.610 1.00 86.38 81 LEU A CA 1
ATOM 622 C C . LEU A 1 81 ? 14.043 4.748 -4.097 1.00 86.38 81 LEU A C 1
ATOM 624 O O . LEU A 1 81 ? 13.224 5.502 -3.577 1.00 86.38 81 LEU A O 1
ATOM 628 N N . GLY A 1 82 ? 14.789 3.900 -3.388 1.00 82.75 82 GLY A N 1
ATOM 629 C CA . GLY A 1 82 ? 14.733 3.816 -1.931 1.00 82.75 82 GLY A CA 1
ATOM 630 C C . GLY A 1 82 ? 15.116 5.142 -1.277 1.00 82.75 82 GLY A C 1
ATOM 631 O O . GLY A 1 82 ? 14.412 5.626 -0.394 1.00 82.75 82 GLY A O 1
ATOM 632 N N . ARG A 1 83 ? 16.176 5.793 -1.767 1.00 83.62 83 ARG A N 1
ATOM 633 C CA . ARG A 1 83 ? 16.610 7.108 -1.281 1.00 83.62 83 ARG A CA 1
ATOM 634 C C . ARG A 1 83 ? 15.562 8.191 -1.527 1.00 83.62 83 ARG A C 1
ATOM 636 O O . ARG A 1 83 ? 15.371 9.040 -0.664 1.00 83.62 83 ARG A O 1
ATOM 643 N N . LEU A 1 84 ? 14.890 8.167 -2.678 1.00 83.06 84 LEU A N 1
ATOM 644 C CA . LEU A 1 84 ? 13.799 9.091 -2.998 1.00 83.06 84 LEU A CA 1
ATOM 645 C C . LEU A 1 84 ? 12.543 8.817 -2.167 1.00 83.06 84 LEU A C 1
ATOM 647 O O . LEU A 1 84 ? 11.889 9.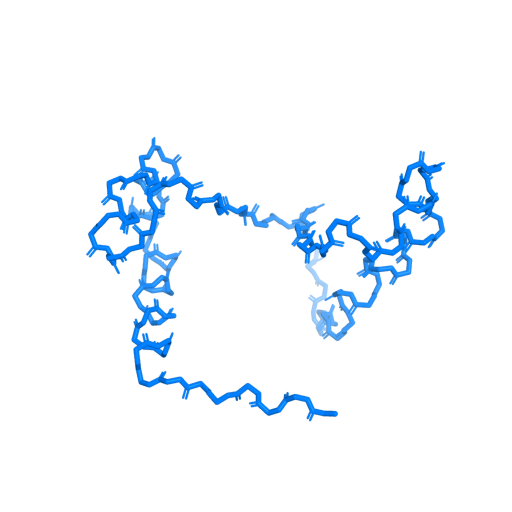759 -1.735 1.00 83.06 84 LEU A O 1
ATOM 651 N N . ALA A 1 85 ? 12.213 7.553 -1.916 1.00 79.62 85 ALA A N 1
ATOM 652 C CA . ALA A 1 85 ? 11.072 7.176 -1.090 1.00 79.62 85 ALA A CA 1
ATOM 653 C C . ALA A 1 85 ? 11.263 7.560 0.380 1.00 79.62 85 ALA A C 1
ATOM 655 O O . ALA A 1 85 ? 10.336 8.042 1.023 1.00 79.62 85 ALA A O 1
ATOM 656 N N . LEU A 1 86 ? 12.481 7.389 0.892 1.00 77.69 86 LEU A N 1
ATOM 657 C CA . LEU A 1 86 ? 12.869 7.815 2.234 1.00 77.69 86 LEU A CA 1
ATOM 658 C C . LEU A 1 86 ? 13.211 9.309 2.301 1.00 77.69 86 LEU A C 1
ATOM 660 O O . LEU A 1 86 ? 13.539 9.800 3.382 1.00 77.69 86 LEU A O 1
ATOM 664 N N . ALA A 1 87 ? 13.189 10.038 1.177 1.00 62.34 87 ALA A N 1
ATOM 665 C CA . ALA A 1 87 ? 13.650 11.418 1.114 1.00 62.34 87 ALA A CA 1
ATOM 666 C C . ALA A 1 87 ? 12.864 12.291 2.099 1.00 62.34 87 ALA A C 1
ATOM 668 O O . ALA A 1 87 ? 11.707 12.634 1.856 1.00 62.34 87 ALA A O 1
ATOM 669 N N . SER A 1 88 ? 13.554 12.708 3.169 1.00 52.62 88 SER A N 1
ATOM 670 C CA . SER A 1 88 ? 13.096 13.496 4.332 1.00 52.62 88 SER A CA 1
ATOM 671 C C . SER A 1 88 ? 12.733 12.716 5.604 1.00 52.62 88 SER A C 1
ATOM 673 O O . SER A 1 88 ? 12.420 13.358 6.603 1.00 52.62 88 SER A O 1
ATOM 675 N N . CYS A 1 89 ? 12.869 11.386 5.659 1.00 51.94 89 CYS A N 1
ATOM 676 C CA . CYS A 1 89 ? 12.935 10.648 6.930 1.00 51.94 89 CYS A CA 1
ATOM 677 C C . CYS A 1 89 ? 14.300 10.874 7.608 1.00 51.94 89 CYS A C 1
ATOM 679 O O . CYS A 1 89 ? 15.064 9.945 7.863 1.00 51.94 89 CYS A O 1
ATOM 681 N N . HIS A 1 90 ? 14.630 12.137 7.883 1.00 48.34 90 HIS A N 1
ATOM 682 C CA . HIS A 1 90 ? 15.617 12.466 8.895 1.00 48.34 90 HIS A CA 1
ATOM 683 C C . HIS A 1 90 ? 14.964 12.184 10.243 1.00 48.34 90 HIS A C 1
ATOM 685 O O . HIS A 1 90 ? 14.100 12.931 10.695 1.00 48.34 90 HIS A O 1
ATOM 691 N N . TYR A 1 91 ? 15.368 11.094 10.886 1.00 49.47 91 TYR A N 1
ATOM 692 C CA . TYR A 1 91 ? 1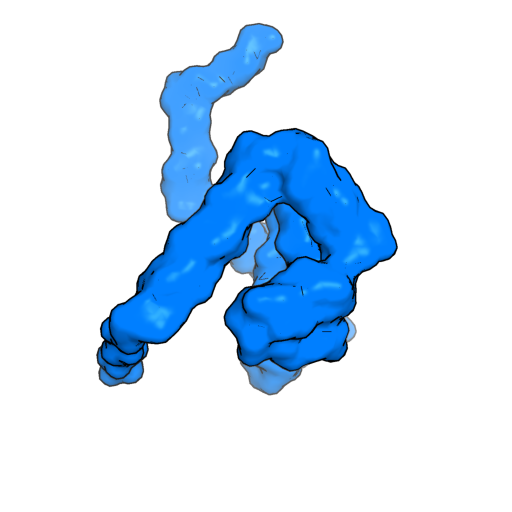5.266 11.031 12.333 1.00 49.47 91 TYR A CA 1
ATOM 693 C C . TYR A 1 91 ? 16.129 12.179 12.882 1.00 49.47 91 TYR A C 1
ATOM 695 O O . TYR A 1 91 ? 17.348 12.156 12.719 1.00 49.47 91 TYR A O 1
ATOM 703 N N . GLU A 1 92 ? 15.512 13.213 13.465 1.00 48.84 92 GLU A N 1
ATOM 704 C CA . GLU A 1 92 ? 16.259 14.226 14.234 1.00 48.84 92 GLU A CA 1
ATOM 705 C C . GLU A 1 92 ? 16.934 13.589 15.462 1.00 48.84 92 GLU A C 1
ATOM 707 O O . GLU A 1 92 ? 17.971 14.069 15.911 1.00 48.84 92 GLU A O 1
ATOM 712 N N . GLU A 1 93 ? 16.410 12.454 15.937 1.00 51.62 93 GLU A N 1
ATOM 713 C CA . GLU A 1 93 ? 17.001 11.630 16.989 1.00 51.62 93 GLU A CA 1
ATOM 714 C C . GLU A 1 93 ? 17.278 10.217 16.470 1.00 51.62 93 GLU A C 1
ATOM 716 O O . GLU A 1 93 ? 16.358 9.446 16.189 1.00 51.62 93 GLU A O 1
ATOM 721 N N . MET A 1 94 ? 18.560 9.862 16.354 1.00 44.25 94 MET A N 1
ATOM 722 C CA . MET A 1 94 ? 18.940 8.454 16.262 1.00 44.25 94 MET A CA 1
ATOM 723 C C . MET A 1 94 ? 18.643 7.776 17.608 1.00 44.25 94 MET A C 1
ATOM 725 O O . MET A 1 94 ? 18.917 8.383 18.642 1.00 44.25 94 MET A O 1
ATOM 729 N N . PRO A 1 95 ? 18.113 6.542 17.621 1.00 59.00 95 PRO A N 1
ATOM 730 C CA . PRO A 1 95 ? 18.001 5.780 18.857 1.00 59.00 95 PRO A CA 1
ATOM 731 C C . PRO A 1 95 ? 19.403 5.463 19.403 1.00 59.00 95 PRO A C 1
ATOM 733 O O . PRO A 1 95 ? 20.276 5.053 18.633 1.00 59.00 95 PRO A O 1
ATOM 736 N N . ASP A 1 96 ? 19.590 5.689 20.708 1.00 47.19 96 ASP A N 1
ATOM 737 C CA . ASP A 1 96 ? 20.814 5.378 21.469 1.00 47.19 96 ASP A CA 1
ATOM 738 C C . ASP A 1 96 ? 21.210 3.890 21.406 1.00 47.19 96 ASP A C 1
ATOM 740 O O . ASP A 1 96 ? 20.309 3.016 21.476 1.00 47.19 96 ASP A O 1
#

Sequence (96 aa):
MHTLTTTDHDLELGAKLGEIIQDSTERARFAEKPEETLSSLGLATDMKIYADTADKVHLVIPAKVDEARIAAGDETYFEELGRLALASCHYEEMPD

Foldseek 3Di:
DPPPDQDPLNVVLVVLVVVQCVDPVSVVVCVVQVLVVCVVSVHDSPDDDDDADPPDDDDDDDCPPPVVCVVVVPPVVVVVVVCVVCPPPPPPDDDD